Protein AF-A0A8T5APC7-F1 (afdb_monomer)

Sequence (91 aa):
MYDITDDNLRNRVAETLKDYGLSRIQYSAFIGDMPRHRLNSLTVDLKNLIGDRVENVQIYPLCDLCFKGRREVGKAKKYRLDEGKVKVAYI

Radius of gyration: 13.62 Å; Cα contacts (8 Å, |Δi|>4): 87; chains: 1; bounding box: 32×26×29 Å

Foldseek 3Di:
DWFDDDLQLQLVLVVLCVVLVWDDFDSRDTDDDDDPVSVVVNVVVNCVSCPPPPIDDDDDDDDPVRVVPDDDDDWTWDWDQDPSDTDTDTD

Secondary structure (DSSP, 8-state):
-EE---HHHHHHHHHHHHHTTPEEEETTEEE----HHHHHHHHHHHHHHHTTS--EE------HHHHHT----S--EEEEEETTEEEEEE-

Nearest PDB structures (foldseek):
  3exc-assembly1_X-2  TM=9.340E-01  e=4.998E-04  Saccharolobus solfataricus
  2i8e-assembly1_A  TM=8.941E-01  e=6.074E-04  Saccharolobus solfataricus P2
  5h1p-assembly1_A  TM=8.501E-01  e=4.148E-02  Xanthomonas albilineans GPE PC73
  4qr1-assembly1_A  TM=8.696E-01  e=3.110E-01  Streptococcus pyogenes serotype M1
  8ia4-assembly1_B  TM=7.214E-01  e=1.386E+00  Treponema denticola ATCC 35405

pLDDT: mean 91.14, std 10.37, range [57.56, 98.31]

Structure (mmCIF, N/CA/C/O backbone):
data_AF-A0A8T5APC7-F1
#
_entry.id   AF-A0A8T5APC7-F1
#
loop_
_atom_site.group_PDB
_atom_site.id
_atom_site.type_symbol
_atom_site.label_atom_id
_atom_site.label_alt_id
_atom_site.label_comp_id
_atom_site.label_asym_id
_atom_site.label_entity_id
_atom_site.label_seq_id
_atom_site.pdbx_PDB_ins_code
_atom_site.Cartn_x
_atom_site.Cartn_y
_atom_site.Cartn_z
_atom_site.occupancy
_atom_site.B_iso_or_equiv
_atom_site.auth_seq_id
_atom_site.auth_comp_id
_atom_site.auth_asym_id
_atom_site.auth_atom_id
_atom_site.pdbx_PDB_model_num
ATOM 1 N N . MET A 1 1 ? 3.470 1.820 -0.536 1.00 96.44 1 MET A N 1
ATOM 2 C CA . MET A 1 1 ? 3.689 2.073 0.906 1.00 96.44 1 MET A CA 1
ATOM 3 C C . MET A 1 1 ? 2.446 2.732 1.459 1.00 96.44 1 MET A C 1
ATOM 5 O O . MET A 1 1 ? 1.748 3.381 0.689 1.00 96.44 1 MET A O 1
ATOM 9 N N . TYR A 1 2 ? 2.152 2.562 2.740 1.00 97.25 2 TYR A N 1
ATOM 10 C CA . TYR A 1 2 ? 1.023 3.238 3.365 1.00 97.25 2 TYR A CA 1
ATOM 11 C C . TYR A 1 2 ? 1.351 3.699 4.783 1.00 97.25 2 TYR A C 1
ATOM 13 O O . TYR A 1 2 ? 2.249 3.161 5.425 1.00 97.25 2 TYR A O 1
ATOM 21 N N . ASP A 1 3 ? 0.603 4.681 5.252 1.00 97.62 3 ASP A N 1
ATOM 22 C CA . ASP A 1 3 ? 0.547 5.131 6.633 1.00 97.62 3 ASP A CA 1
ATOM 23 C C . ASP A 1 3 ? -0.933 5.142 7.017 1.00 97.62 3 ASP A C 1
ATOM 25 O O . ASP A 1 3 ? -1.711 5.917 6.456 1.00 97.62 3 ASP A O 1
ATOM 29 N N . ILE A 1 4 ? -1.324 4.149 7.823 1.00 96.94 4 ILE A N 1
ATOM 30 C CA . ILE A 1 4 ? -2.718 3.878 8.186 1.00 96.94 4 ILE A CA 1
ATOM 31 C C . ILE A 1 4 ? -2.796 3.620 9.683 1.00 96.94 4 ILE A C 1
ATOM 33 O O . ILE A 1 4 ? -2.239 2.624 10.172 1.00 96.94 4 ILE A O 1
ATOM 37 N N . THR A 1 5 ? -3.517 4.495 10.380 1.00 95.69 5 THR A N 1
ATOM 38 C CA . THR A 1 5 ? -3.624 4.448 11.842 1.00 95.69 5 THR A CA 1
ATOM 39 C C . THR A 1 5 ? -4.600 3.365 12.289 1.00 95.69 5 THR A C 1
ATOM 41 O O . THR A 1 5 ? -4.264 2.567 13.163 1.00 95.69 5 THR A O 1
ATOM 44 N N . ASP A 1 6 ? -5.779 3.290 11.663 1.00 94.88 6 ASP A N 1
ATOM 45 C CA . ASP A 1 6 ? -6.799 2.302 12.023 1.00 94.88 6 ASP A CA 1
ATOM 46 C C . ASP A 1 6 ? -6.381 0.872 11.643 1.00 94.88 6 ASP A C 1
ATOM 48 O O . ASP A 1 6 ? -6.133 0.545 10.478 1.00 94.88 6 ASP A O 1
ATOM 52 N N . ASP A 1 7 ? -6.332 -0.008 12.642 1.00 93.56 7 ASP A N 1
ATOM 53 C CA . ASP A 1 7 ? -5.896 -1.394 12.485 1.00 93.56 7 ASP A CA 1
ATOM 54 C C . ASP A 1 7 ? -6.795 -2.177 11.522 1.00 93.56 7 ASP A C 1
ATOM 56 O O . ASP A 1 7 ? -6.297 -2.930 10.680 1.00 93.56 7 ASP A O 1
ATOM 60 N N . ASN A 1 8 ? -8.112 -1.974 11.595 1.00 94.06 8 ASN A N 1
ATOM 61 C CA . ASN A 1 8 ? -9.068 -2.683 10.747 1.00 94.06 8 ASN A CA 1
ATOM 62 C C . ASN A 1 8 ? -8.898 -2.288 9.277 1.00 94.06 8 ASN A C 1
ATOM 64 O O . ASN A 1 8 ? -8.797 -3.157 8.407 1.00 94.06 8 ASN A O 1
ATOM 68 N N . LEU A 1 9 ? -8.809 -0.989 8.992 1.00 96.06 9 LEU A N 1
ATOM 69 C CA . LEU A 1 9 ? -8.542 -0.469 7.658 1.00 96.06 9 LEU A CA 1
ATOM 70 C C . LEU A 1 9 ? -7.189 -0.951 7.141 1.00 96.06 9 LEU A C 1
ATOM 72 O O . LEU A 1 9 ? -7.108 -1.434 6.011 1.00 96.06 9 LEU A O 1
ATOM 76 N N . ARG A 1 10 ? -6.140 -0.889 7.968 1.00 95.56 10 ARG A N 1
ATOM 77 C CA . ARG A 1 10 ? -4.798 -1.346 7.594 1.00 95.56 10 ARG A CA 1
ATOM 78 C C . ARG A 1 10 ? -4.792 -2.821 7.204 1.00 95.56 10 ARG A C 1
ATOM 80 O O . ARG A 1 10 ? -4.138 -3.188 6.229 1.00 95.56 10 ARG A O 1
ATOM 87 N N . ASN A 1 11 ? -5.526 -3.660 7.931 1.00 94.69 11 ASN A N 1
ATOM 88 C CA . ASN A 1 11 ? -5.669 -5.076 7.600 1.00 94.69 11 ASN A CA 1
ATOM 89 C C . ASN A 1 11 ? -6.428 -5.281 6.289 1.00 94.69 11 ASN A C 1
ATOM 91 O O . ASN A 1 11 ? -5.964 -6.034 5.439 1.00 94.69 11 ASN A O 1
ATOM 95 N N . ARG A 1 12 ? -7.541 -4.570 6.076 1.00 95.94 12 ARG A N 1
ATOM 96 C CA . ARG A 1 12 ? -8.297 -4.653 4.815 1.00 95.94 12 ARG A CA 1
ATOM 97 C C . ARG A 1 12 ? -7.462 -4.200 3.617 1.00 95.94 12 ARG A C 1
ATOM 99 O O . ARG A 1 12 ? -7.490 -4.854 2.578 1.00 95.94 12 ARG A O 1
ATOM 106 N N . VAL A 1 13 ? -6.683 -3.127 3.767 1.00 97.12 13 VAL A N 1
ATOM 107 C CA . VAL A 1 13 ? -5.734 -2.665 2.741 1.00 97.12 13 VAL A CA 1
ATOM 108 C C . VAL A 1 13 ? -4.675 -3.734 2.488 1.00 97.12 13 VAL A C 1
ATOM 110 O O . VAL A 1 13 ? -4.385 -4.045 1.338 1.00 97.12 13 VAL A O 1
ATOM 113 N N . ALA A 1 14 ? -4.116 -4.330 3.543 1.00 96.31 14 ALA A N 1
ATOM 114 C CA . ALA A 1 14 ? -3.110 -5.376 3.415 1.00 96.31 14 ALA A CA 1
ATOM 115 C C . ALA A 1 14 ? -3.639 -6.625 2.686 1.00 96.31 14 ALA A C 1
ATOM 117 O O . ALA A 1 14 ? -2.918 -7.150 1.840 1.00 96.31 14 ALA A O 1
ATOM 118 N N .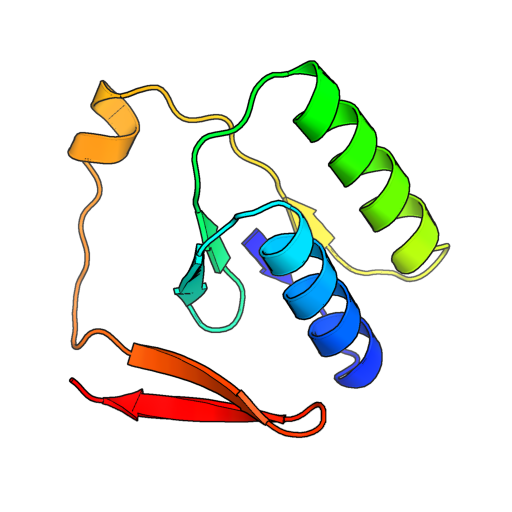 GLU A 1 15 ? -4.864 -7.076 2.973 1.00 95.81 15 GLU A N 1
ATOM 11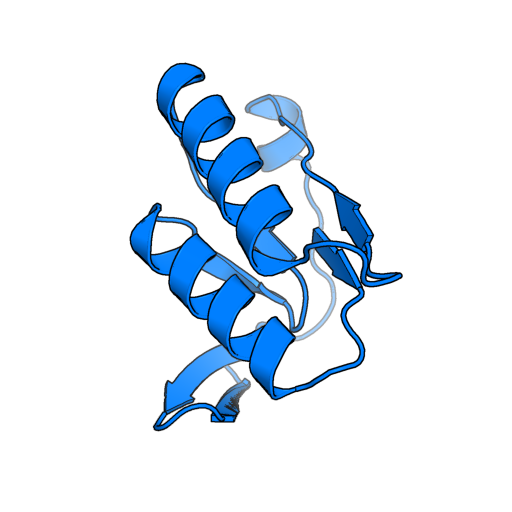9 C CA . GLU A 1 15 ? -5.495 -8.185 2.236 1.00 95.81 15 GLU A CA 1
ATOM 120 C C . GLU A 1 15 ? -5.771 -7.804 0.781 1.00 95.81 15 GLU A C 1
ATOM 122 O O . GLU A 1 15 ? -5.360 -8.523 -0.123 1.00 95.81 15 GLU A O 1
ATOM 127 N N . THR A 1 16 ? -6.316 -6.607 0.535 1.00 97.38 16 THR A N 1
ATOM 128 C CA . THR A 1 16 ? -6.550 -6.114 -0.834 1.00 97.38 16 THR A CA 1
ATOM 129 C C . THR A 1 16 ? -5.253 -6.132 -1.652 1.00 97.38 16 THR A C 1
ATOM 131 O O . THR A 1 16 ? -5.220 -6.628 -2.773 1.00 97.38 16 THR A O 1
ATOM 134 N N . LEU A 1 17 ? -4.135 -5.653 -1.094 1.00 97.44 17 LEU A N 1
ATOM 135 C CA . LEU A 1 17 ? -2.841 -5.666 -1.789 1.00 97.44 17 LEU A CA 1
ATOM 136 C C . LEU A 1 17 ? -2.366 -7.096 -2.115 1.00 97.44 17 LEU A C 1
ATOM 138 O O . LEU A 1 17 ? -1.778 -7.306 -3.179 1.00 97.44 17 LEU A O 1
ATOM 142 N N . LYS A 1 18 ? -2.642 -8.080 -1.247 1.00 95.31 18 LYS A N 1
ATOM 143 C CA . LYS A 1 18 ? -2.331 -9.496 -1.502 1.00 95.31 18 LYS A CA 1
ATOM 144 C C . LYS A 1 18 ? -3.216 -10.112 -2.577 1.00 95.31 18 LYS A C 1
ATOM 146 O O . LYS A 1 18 ? -2.685 -10.823 -3.424 1.00 95.31 18 LYS A O 1
ATOM 151 N N . ASP A 1 19 ? -4.513 -9.814 -2.585 1.00 96.31 19 ASP A N 1
ATOM 152 C CA . ASP A 1 19 ? -5.453 -10.283 -3.616 1.00 96.31 19 ASP A CA 1
ATOM 153 C C . ASP A 1 19 ? -5.049 -9.780 -5.009 1.00 96.31 19 ASP A C 1
ATOM 155 O O . ASP A 1 19 ? -5.213 -10.440 -6.039 1.00 96.31 19 ASP A O 1
ATOM 159 N N . TYR A 1 20 ? -4.419 -8.607 -5.043 1.00 97.19 20 TYR A N 1
ATOM 160 C CA . TYR A 1 20 ? -3.809 -8.059 -6.243 1.00 97.19 20 TYR A CA 1
ATOM 161 C C . TYR A 1 20 ? -2.479 -8.726 -6.645 1.00 97.19 20 TYR A C 1
ATOM 163 O O . TYR A 1 20 ? -1.994 -8.493 -7.754 1.00 97.19 20 TYR A O 1
ATOM 171 N N . GLY A 1 21 ? -1.930 -9.610 -5.813 1.00 95.56 21 GLY A N 1
ATOM 172 C CA . GLY A 1 21 ? -0.695 -10.359 -6.052 1.00 95.56 21 GLY A CA 1
ATOM 173 C C . GLY A 1 21 ? 0.565 -9.689 -5.503 1.00 95.56 21 GLY A C 1
ATOM 174 O O . GLY A 1 21 ? 1.672 -10.129 -5.811 1.00 95.56 21 GLY A O 1
ATOM 175 N N . LEU A 1 22 ? 0.436 -8.625 -4.702 1.00 96.50 22 LEU A N 1
ATOM 176 C CA . LEU A 1 22 ? 1.589 -7.954 -4.107 1.00 96.50 22 LEU A CA 1
ATOM 177 C C . LEU A 1 22 ? 2.068 -8.697 -2.855 1.00 96.50 22 LEU A C 1
ATOM 179 O O . LEU A 1 22 ? 1.292 -9.140 -2.009 1.00 96.50 22 LEU A O 1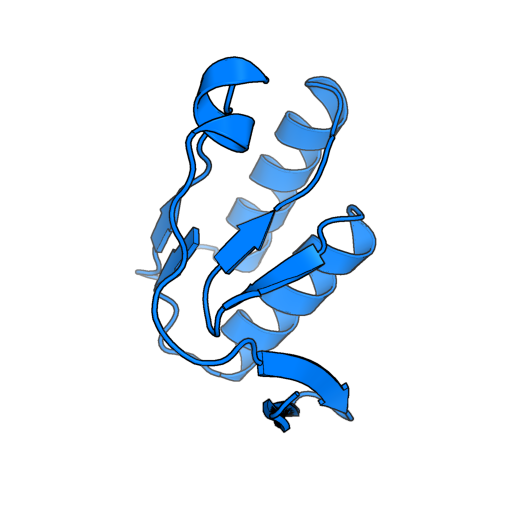
ATOM 183 N N . SER A 1 23 ? 3.384 -8.771 -2.696 1.00 94.00 23 SER A N 1
ATOM 184 C CA . SER A 1 23 ? 4.054 -9.369 -1.546 1.00 94.00 23 SER A CA 1
ATOM 185 C C . SER A 1 23 ? 4.380 -8.319 -0.490 1.00 94.00 23 SER A C 1
ATOM 187 O O . SER A 1 23 ? 4.928 -7.256 -0.788 1.00 94.00 23 SER A O 1
ATOM 189 N N . ARG A 1 24 ? 4.075 -8.622 0.774 1.00 94.31 24 ARG A N 1
ATOM 190 C CA . ARG A 1 24 ? 4.368 -7.735 1.905 1.00 94.31 24 ARG A CA 1
ATOM 191 C C . ARG A 1 24 ? 5.847 -7.811 2.280 1.00 94.31 24 ARG A C 1
ATOM 193 O O . ARG A 1 24 ? 6.326 -8.883 2.638 1.00 94.31 24 ARG A O 1
ATOM 200 N N . ILE A 1 25 ? 6.540 -6.674 2.246 1.00 93.06 25 ILE A N 1
ATOM 201 C CA . ILE A 1 25 ? 7.985 -6.580 2.532 1.00 93.06 25 ILE A CA 1
ATOM 202 C C . ILE A 1 25 ? 8.297 -5.867 3.848 1.00 93.06 25 ILE A C 1
ATOM 204 O O . ILE A 1 25 ? 9.340 -6.103 4.447 1.00 93.06 25 ILE A O 1
ATOM 208 N N . GLN A 1 26 ? 7.395 -5.010 4.326 1.00 93.75 26 GLN A N 1
ATOM 209 C CA . GLN A 1 26 ? 7.506 -4.346 5.625 1.00 93.75 26 GLN A CA 1
ATOM 210 C C . GLN A 1 26 ? 6.131 -4.261 6.287 1.00 93.75 26 GLN A C 1
ATOM 212 O O . GLN A 1 26 ? 5.115 -4.648 5.707 1.00 93.75 26 GLN A O 1
ATO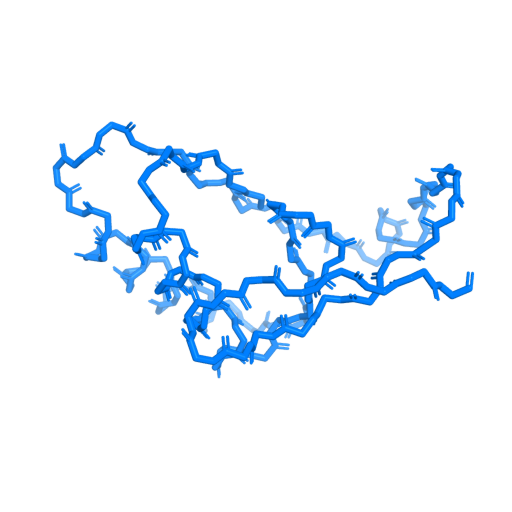M 217 N N . TYR A 1 27 ? 6.076 -3.713 7.505 1.00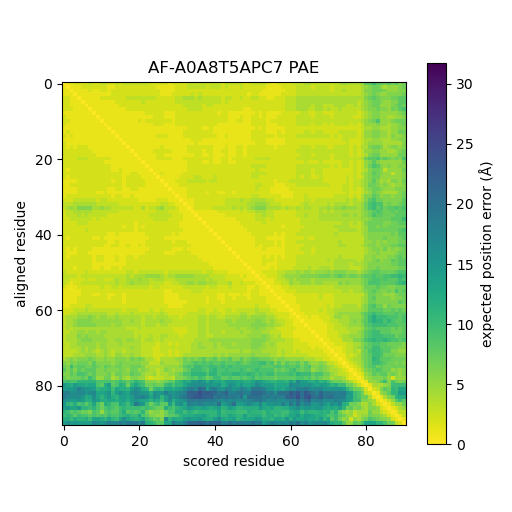 92.38 27 TYR A N 1
ATOM 218 C CA . TYR A 1 27 ? 4.813 -3.544 8.222 1.00 92.38 27 TYR A CA 1
ATOM 219 C C . TYR A 1 27 ? 3.792 -2.716 7.430 1.00 92.38 27 TYR A C 1
ATOM 221 O O . TYR A 1 27 ? 2.602 -3.026 7.461 1.00 92.38 27 TYR A O 1
ATOM 229 N N . SER A 1 28 ? 4.274 -1.733 6.666 1.00 95.19 28 SER A N 1
ATOM 230 C CA . SER A 1 28 ? 3.431 -0.854 5.857 1.00 95.19 28 SER A CA 1
ATOM 231 C C . SER A 1 28 ? 3.889 -0.706 4.402 1.00 95.19 28 SER A C 1
ATOM 233 O O . SER A 1 28 ? 3.689 0.327 3.760 1.00 95.19 28 SER A O 1
ATOM 235 N N . ALA A 1 29 ? 4.531 -1.742 3.852 1.00 96.12 29 ALA A N 1
ATOM 236 C CA . ALA A 1 29 ? 5.002 -1.727 2.470 1.00 96.12 29 ALA A CA 1
ATOM 237 C C . ALA A 1 29 ? 4.821 -3.076 1.768 1.00 96.12 29 ALA A C 1
ATOM 239 O O . ALA A 1 29 ? 5.019 -4.144 2.352 1.00 96.12 29 ALA A O 1
ATOM 240 N N . PHE A 1 30 ? 4.472 -2.983 0.487 1.00 96.88 30 PHE A N 1
ATOM 241 C CA . PHE A 1 30 ? 4.214 -4.088 -0.428 1.00 96.88 30 PHE A CA 1
ATOM 242 C C . PHE A 1 30 ? 4.944 -3.843 -1.746 1.00 96.88 30 PHE A C 1
ATOM 244 O O . PHE A 1 30 ? 5.179 -2.688 -2.112 1.00 96.88 30 PHE A O 1
ATOM 251 N N . ILE A 1 31 ? 5.271 -4.924 -2.447 1.00 95.56 31 ILE A N 1
ATOM 252 C CA . ILE A 1 31 ? 5.918 -4.898 -3.757 1.00 95.56 31 ILE A CA 1
ATOM 253 C C . ILE A 1 31 ? 5.405 -6.031 -4.639 1.00 95.56 31 ILE A C 1
ATOM 255 O O . ILE A 1 31 ? 5.023 -7.084 -4.135 1.00 95.56 31 ILE A O 1
ATOM 259 N N . GLY A 1 32 ? 5.417 -5.837 -5.949 1.00 94.94 32 GLY A N 1
ATOM 260 C CA . GLY A 1 32 ? 5.062 -6.876 -6.904 1.00 94.94 32 GLY A CA 1
ATOM 261 C C . GLY A 1 32 ? 4.906 -6.316 -8.306 1.00 94.94 32 GLY A C 1
ATOM 262 O O . GLY A 1 32 ? 4.790 -5.102 -8.491 1.00 94.94 32 GLY A O 1
ATOM 263 N N . ASP A 1 33 ? 4.902 -7.223 -9.272 1.00 94.25 33 ASP A N 1
ATOM 264 C CA . ASP A 1 33 ? 4.763 -6.897 -10.683 1.00 94.25 33 ASP A CA 1
ATOM 265 C C . ASP A 1 33 ? 3.291 -6.863 -11.076 1.00 94.25 33 ASP A C 1
ATOM 267 O O . ASP A 1 33 ? 2.502 -7.740 -10.715 1.00 94.25 33 ASP A O 1
ATOM 271 N N . MET A 1 34 ? 2.901 -5.830 -11.819 1.00 94.38 34 MET A N 1
ATOM 272 C CA . MET A 1 34 ? 1.509 -5.643 -12.202 1.00 94.38 34 MET A CA 1
ATOM 273 C C . MET A 1 34 ? 1.371 -4.820 -13.486 1.00 94.38 34 MET A C 1
ATOM 275 O O . MET A 1 34 ? 2.031 -3.790 -13.629 1.00 94.38 34 MET A O 1
ATOM 279 N N . PRO A 1 35 ? 0.468 -5.204 -14.408 1.00 95.25 35 PRO A N 1
ATOM 280 C CA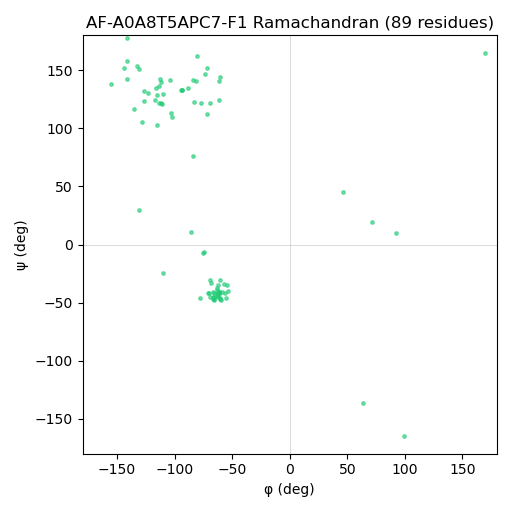 . PRO A 1 35 ? 0.167 -4.385 -15.573 1.00 95.25 35 PRO A CA 1
ATOM 281 C C . PRO A 1 35 ? -0.636 -3.131 -15.194 1.00 95.25 35 PRO A C 1
ATOM 283 O O . PRO A 1 35 ? -1.443 -3.130 -14.261 1.00 95.25 35 PRO A O 1
ATOM 286 N N . ARG A 1 36 ? -0.486 -2.064 -15.989 1.00 94.19 36 ARG A N 1
ATOM 287 C CA . ARG A 1 36 ? -1.081 -0.739 -15.719 1.00 94.19 36 ARG A CA 1
ATOM 288 C C . ARG A 1 36 ? -2.599 -0.755 -15.496 1.00 94.19 36 ARG A C 1
ATOM 290 O O . ARG A 1 36 ? -3.096 0.013 -14.682 1.00 94.19 36 ARG A O 1
ATOM 297 N N . HIS A 1 37 ? -3.340 -1.619 -16.189 1.00 96.50 37 HIS A N 1
ATOM 298 C CA . HIS A 1 37 ? -4.794 -1.700 -16.015 1.00 96.50 37 HIS A CA 1
ATOM 299 C C . HIS A 1 37 ? -5.179 -2.198 -14.613 1.00 96.50 37 HIS A C 1
ATOM 301 O O . HIS A 1 37 ? -6.052 -1.606 -13.987 1.00 96.50 37 HIS A O 1
ATOM 307 N N . ARG A 1 38 ? -4.481 -3.212 -14.077 1.00 97.38 38 ARG A N 1
ATOM 308 C CA . ARG A 1 38 ? -4.714 -3.684 -12.704 1.00 97.38 38 ARG A CA 1
ATOM 309 C C . ARG A 1 38 ? -4.281 -2.648 -11.672 1.00 97.38 38 ARG A C 1
ATOM 311 O O . ARG A 1 38 ? -4.944 -2.524 -10.652 1.00 97.38 38 ARG A O 1
ATOM 318 N N . LEU A 1 39 ? -3.235 -1.865 -11.955 1.00 96.56 39 LEU A N 1
ATOM 319 C CA . LEU A 1 39 ? -2.831 -0.754 -11.087 1.00 96.56 39 LEU A CA 1
ATOM 320 C C . LEU A 1 39 ? -3.942 0.302 -10.961 1.00 96.56 39 LEU A C 1
ATOM 322 O O . LEU A 1 39 ? -4.199 0.804 -9.865 1.00 96.56 39 LEU A O 1
ATOM 326 N N . ASN A 1 40 ? -4.622 0.618 -12.067 1.00 97.38 40 ASN A N 1
ATOM 327 C CA . ASN A 1 40 ? -5.760 1.536 -12.049 1.00 97.38 40 ASN A CA 1
ATOM 328 C C . ASN A 1 40 ? -6.918 0.975 -11.208 1.00 97.38 40 ASN A C 1
ATOM 330 O O . ASN A 1 40 ? -7.457 1.707 -10.382 1.00 97.38 40 ASN A O 1
ATOM 334 N N . SER A 1 41 ? -7.253 -0.313 -11.363 1.00 98.19 41 SER A N 1
ATOM 335 C CA . SER A 1 41 ? -8.267 -0.984 -10.533 1.00 98.19 41 SER A CA 1
ATOM 336 C C . SER A 1 41 ? -7.896 -0.956 -9.048 1.00 98.19 41 SER A C 1
ATOM 338 O O . SER A 1 41 ? -8.690 -0.489 -8.237 1.00 98.19 41 SER A O 1
ATOM 340 N N . LEU A 1 42 ? -6.653 -1.314 -8.702 1.00 98.12 42 LEU A N 1
ATOM 341 C CA . LEU A 1 42 ? -6.151 -1.252 -7.326 1.00 98.12 42 LEU A CA 1
ATOM 342 C C . LEU A 1 42 ? -6.283 0.158 -6.741 1.00 98.12 42 LEU A C 1
ATOM 344 O O . LEU A 1 42 ? -6.674 0.327 -5.591 1.00 98.12 42 LEU A O 1
ATOM 348 N N . THR A 1 43 ? -5.969 1.185 -7.530 1.00 97.81 43 THR A N 1
ATOM 349 C CA . THR A 1 43 ? -6.069 2.581 -7.085 1.00 97.81 43 THR A CA 1
ATOM 350 C C . THR A 1 43 ? -7.514 2.968 -6.763 1.00 97.81 43 THR A C 1
ATOM 352 O O . THR A 1 43 ? -7.747 3.685 -5.792 1.00 97.81 43 THR A O 1
ATOM 355 N N . VAL A 1 44 ? -8.484 2.506 -7.557 1.00 98.31 44 VAL A N 1
ATOM 356 C CA . VAL A 1 44 ? -9.915 2.734 -7.299 1.00 98.31 44 VAL A CA 1
ATOM 357 C C . VAL A 1 44 ? -10.359 2.001 -6.034 1.00 98.31 44 VAL A C 1
ATOM 359 O O . VAL A 1 44 ? -10.968 2.620 -5.164 1.00 98.31 44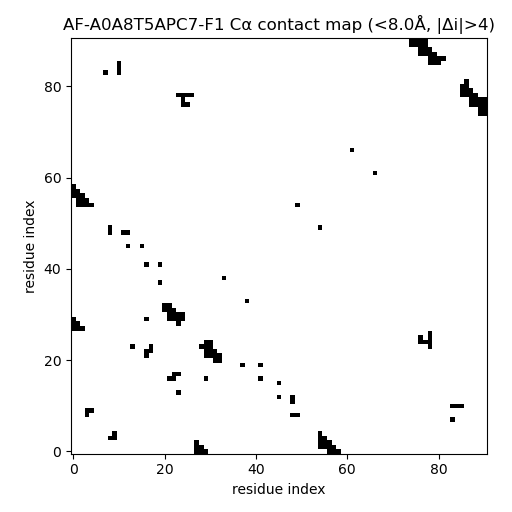 VAL A O 1
ATOM 362 N N . ASP A 1 45 ? -9.993 0.730 -5.885 1.00 98.31 45 ASP A N 1
ATOM 363 C CA . ASP A 1 45 ? -10.367 -0.071 -4.716 1.00 98.31 45 ASP A CA 1
ATOM 364 C C . ASP A 1 45 ? -9.798 0.514 -3.420 1.00 98.31 45 ASP A C 1
ATOM 366 O O . ASP A 1 45 ? -10.515 0.638 -2.429 1.00 98.31 45 ASP A O 1
ATOM 370 N N . LEU A 1 46 ? -8.535 0.953 -3.434 1.00 98.06 46 LEU A N 1
ATOM 371 C CA . LEU A 1 46 ? -7.908 1.609 -2.285 1.00 98.06 46 LEU A CA 1
ATOM 372 C C . LEU A 1 46 ? -8.604 2.926 -1.928 1.00 98.06 46 LEU A C 1
ATOM 374 O O . LEU A 1 46 ? -8.848 3.175 -0.750 1.00 98.06 46 LEU A O 1
ATOM 378 N N . LYS A 1 47 ? -8.967 3.749 -2.922 1.00 97.75 47 LYS A N 1
ATOM 379 C CA . LYS A 1 47 ? -9.732 4.985 -2.689 1.00 97.75 47 LYS A CA 1
ATOM 380 C C . LYS A 1 47 ? -11.085 4.695 -2.047 1.00 97.75 47 LYS A C 1
ATOM 382 O O . LYS A 1 47 ? -11.427 5.327 -1.054 1.00 97.75 47 LYS A O 1
ATOM 387 N N . ASN A 1 48 ? -11.815 3.711 -2.568 1.00 98.06 48 ASN A N 1
ATOM 388 C CA . ASN A 1 48 ? -13.109 3.303 -2.020 1.00 98.06 48 ASN A CA 1
ATOM 389 C C . ASN A 1 48 ? -12.979 2.754 -0.594 1.00 98.06 48 ASN A C 1
ATOM 391 O O . ASN A 1 48 ? -13.838 2.994 0.252 1.00 98.06 48 ASN A O 1
ATOM 395 N N . LEU A 1 49 ? -11.900 2.020 -0.317 1.00 97.38 49 LEU A N 1
ATOM 396 C CA . LEU A 1 49 ? -11.654 1.425 0.990 1.00 97.38 49 LEU A CA 1
ATOM 397 C C . LEU A 1 49 ? -11.309 2.480 2.052 1.00 97.38 49 LEU A C 1
ATOM 399 O O . LEU A 1 49 ? -11.802 2.403 3.181 1.00 97.38 49 LEU A O 1
ATOM 403 N N . ILE A 1 50 ? -10.481 3.462 1.684 1.00 97.38 50 ILE A N 1
ATOM 404 C CA . ILE A 1 50 ? -10.092 4.581 2.550 1.00 97.38 50 ILE A CA 1
ATOM 405 C C . ILE A 1 50 ? -11.289 5.513 2.777 1.00 97.38 50 ILE A C 1
ATOM 407 O O . ILE A 1 50 ? -11.578 5.850 3.929 1.00 97.38 50 ILE A O 1
ATOM 411 N N . GLY A 1 51 ? -12.027 5.852 1.716 1.00 97.00 51 GLY A N 1
ATOM 412 C CA . GLY A 1 51 ? -13.125 6.817 1.754 1.00 97.00 51 GLY A CA 1
ATOM 413 C C . GLY A 1 51 ? -12.621 8.217 2.109 1.00 97.00 51 GLY A C 1
ATOM 414 O O . GLY A 1 51 ? -11.567 8.634 1.639 1.00 97.00 51 GLY A O 1
ATOM 415 N N . ASP A 1 52 ? -13.342 8.910 2.991 1.00 96.06 52 ASP A N 1
ATOM 416 C CA . ASP A 1 52 ? -13.015 10.279 3.427 1.00 96.06 52 ASP A CA 1
ATOM 417 C C . ASP A 1 52 ? -12.017 10.335 4.601 1.00 96.06 52 ASP A C 1
ATOM 419 O O . ASP A 1 52 ? -11.826 11.377 5.230 1.00 96.06 52 ASP A O 1
ATOM 423 N N . ARG A 1 53 ? -11.397 9.201 4.952 1.00 96.56 53 ARG A N 1
ATOM 424 C CA . ARG A 1 53 ? -10.439 9.131 6.062 1.00 96.56 53 ARG A CA 1
ATOM 425 C C . ARG A 1 53 ? -9.113 9.788 5.688 1.00 96.56 53 ARG A C 1
ATOM 427 O O . ARG A 1 53 ? -8.648 9.690 4.554 1.00 96.56 53 ARG A O 1
ATOM 434 N N . VAL A 1 54 ? -8.464 10.387 6.682 1.00 96.19 54 VAL A N 1
ATOM 435 C CA . VAL A 1 54 ? -7.138 11.000 6.540 1.00 96.19 54 VAL A CA 1
ATOM 436 C C . VAL A 1 54 ? -6.065 9.923 6.696 1.00 96.19 54 VAL A C 1
ATOM 438 O O . VAL A 1 54 ? -5.448 9.794 7.745 1.00 96.19 54 VAL A O 1
ATOM 441 N N . GLU A 1 55 ? -5.881 9.121 5.652 1.00 97.19 55 GLU A N 1
ATOM 442 C CA . GLU A 1 55 ? -4.894 8.038 5.601 1.00 97.19 55 GLU A CA 1
ATOM 443 C C . GLU A 1 55 ? -4.097 8.136 4.298 1.00 97.19 55 GLU A C 1
ATOM 445 O O . GLU A 1 55 ? -4.596 8.626 3.281 1.00 97.19 55 GLU A O 1
ATOM 450 N N . ASN A 1 56 ? -2.846 7.678 4.301 1.00 97.12 56 ASN A N 1
ATOM 451 C CA . ASN A 1 56 ? -1.934 7.913 3.186 1.00 97.12 56 ASN A CA 1
ATOM 452 C C . ASN A 1 56 ? -1.516 6.596 2.529 1.00 97.12 56 ASN A C 1
ATOM 454 O O . ASN A 1 56 ? -0.952 5.713 3.172 1.00 97.12 56 ASN A O 1
ATOM 458 N N . VAL A 1 57 ? -1.738 6.473 1.221 1.00 97.81 57 VAL A N 1
ATOM 459 C CA . VAL A 1 57 ? -1.205 5.370 0.416 1.00 97.81 57 VAL A CA 1
ATOM 460 C C . VAL A 1 57 ? -0.450 5.939 -0.772 1.00 97.81 57 VAL A C 1
ATOM 462 O O . VAL A 1 57 ? -1.000 6.669 -1.591 1.00 97.81 57 VAL A O 1
ATOM 465 N N . GLN A 1 58 ? 0.818 5.557 -0.889 1.00 97.56 58 GLN A N 1
ATOM 466 C CA . GLN A 1 58 ? 1.704 5.983 -1.964 1.00 97.56 58 GLN A CA 1
ATOM 467 C C . GLN A 1 58 ? 2.113 4.786 -2.815 1.00 97.56 58 GLN A C 1
ATOM 469 O O . GLN A 1 58 ? 2.594 3.763 -2.309 1.00 97.56 58 GLN A O 1
ATOM 474 N N . ILE A 1 59 ? 1.940 4.929 -4.124 1.00 97.00 59 ILE A N 1
ATOM 475 C CA . ILE A 1 59 ? 2.264 3.912 -5.118 1.00 97.00 59 ILE A CA 1
ATOM 476 C C . ILE A 1 59 ? 3.409 4.453 -5.966 1.00 97.00 59 ILE A C 1
ATOM 478 O O . ILE A 1 59 ? 3.279 5.499 -6.595 1.00 97.00 59 ILE A O 1
ATOM 482 N N . TYR A 1 60 ? 4.517 3.719 -5.986 1.00 95.44 60 TYR A N 1
ATOM 483 C CA . TYR A 1 60 ? 5.711 4.072 -6.743 1.00 95.44 60 TYR A CA 1
ATOM 484 C C . TYR A 1 60 ? 5.939 3.015 -7.820 1.00 95.44 60 TYR A C 1
ATOM 486 O O . TYR A 1 60 ? 6.402 1.920 -7.496 1.00 95.44 60 TYR A O 1
ATOM 494 N N . PRO A 1 61 ? 5.609 3.297 -9.090 1.00 94.00 61 PRO A N 1
ATOM 495 C CA . PRO A 1 61 ? 6.066 2.472 -10.196 1.00 94.00 61 PRO A CA 1
ATOM 496 C C . PRO A 1 61 ? 7.596 2.511 -10.243 1.00 94.00 61 PRO A C 1
ATOM 498 O O . PRO A 1 61 ? 8.192 3.586 -10.294 1.00 94.00 61 PRO A O 1
ATOM 501 N N . LEU A 1 62 ? 8.234 1.344 -10.204 1.00 93.44 62 LEU A N 1
ATOM 502 C CA . LEU A 1 62 ? 9.687 1.214 -10.268 1.00 93.44 62 LEU A CA 1
ATOM 503 C C . LEU A 1 62 ? 10.068 0.550 -11.589 1.00 93.44 62 LEU A C 1
ATOM 505 O O . LEU A 1 62 ? 9.403 -0.387 -12.020 1.00 93.44 62 LEU A O 1
ATOM 509 N N . CYS A 1 63 ? 11.147 1.013 -12.220 1.00 92.44 63 CYS A N 1
ATOM 510 C CA . CYS A 1 63 ? 11.779 0.248 -13.290 1.00 92.44 63 CYS A CA 1
ATOM 511 C C . CYS A 1 63 ? 12.677 -0.851 -12.701 1.00 92.44 63 CYS A C 1
ATOM 513 O O . CYS A 1 63 ? 13.107 -0.770 -11.544 1.00 92.44 63 CYS A O 1
ATOM 515 N N . ASP A 1 64 ? 13.027 -1.838 -13.523 1.00 91.12 64 ASP A N 1
ATOM 516 C CA . ASP A 1 64 ? 13.870 -2.970 -13.125 1.00 91.12 64 ASP A CA 1
ATOM 517 C C . ASP A 1 64 ? 15.195 -2.541 -12.494 1.00 91.12 64 ASP A C 1
ATOM 519 O O . ASP A 1 64 ? 15.648 -3.142 -11.518 1.00 91.12 64 ASP A O 1
ATOM 523 N N . LEU A 1 65 ? 15.824 -1.493 -13.036 1.00 95.19 65 LEU A N 1
ATOM 524 C CA . LEU A 1 65 ? 17.096 -0.989 -12.529 1.00 95.19 65 LEU A CA 1
ATOM 525 C C . LEU A 1 65 ? 16.941 -0.418 -11.112 1.00 95.19 65 LEU A C 1
ATOM 527 O O . LEU A 1 65 ? 17.711 -0.778 -10.222 1.00 95.19 65 LEU A O 1
ATOM 531 N N . CYS A 1 66 ? 15.919 0.411 -10.882 1.00 93.38 66 CYS A N 1
ATOM 532 C CA . CYS A 1 66 ? 15.615 0.961 -9.559 1.00 93.38 66 CYS A CA 1
ATOM 533 C C . CYS A 1 66 ? 15.290 -0.150 -8.555 1.00 93.38 66 CYS A C 1
ATOM 535 O O . CYS A 1 66 ? 15.773 -0.127 -7.424 1.00 93.38 66 CYS A O 1
ATOM 537 N N . PHE A 1 67 ? 14.514 -1.154 -8.973 1.00 91.44 67 PHE A N 1
ATOM 538 C CA . PHE A 1 67 ? 14.155 -2.273 -8.107 1.00 91.44 67 PHE A CA 1
ATOM 539 C C . PHE A 1 67 ? 15.361 -3.144 -7.730 1.00 91.44 67 PHE A C 1
ATOM 541 O O . PHE A 1 67 ? 15.484 -3.550 -6.570 1.00 91.44 67 PHE A O 1
ATOM 548 N N . LYS A 1 68 ? 16.270 -3.411 -8.678 1.00 91.88 68 LYS A N 1
ATOM 549 C CA . LYS A 1 68 ? 17.524 -4.149 -8.437 1.00 91.88 68 LYS A CA 1
ATOM 550 C C . LYS A 1 68 ? 18.514 -3.357 -7.581 1.00 91.88 68 LYS A C 1
ATOM 552 O O . LYS A 1 68 ? 19.267 -3.955 -6.821 1.00 91.88 68 LYS A O 1
ATOM 557 N N . GLY A 1 69 ? 18.495 -2.029 -7.678 1.00 94.56 69 GLY A N 1
ATOM 558 C CA . GLY A 1 69 ? 19.348 -1.137 -6.892 1.00 94.56 69 GLY A CA 1
ATOM 559 C C . GLY A 1 69 ? 18.941 -0.980 -5.423 1.00 94.56 69 GLY A C 1
ATOM 560 O O . GLY A 1 69 ? 19.675 -0.344 -4.663 1.00 94.56 69 GLY A O 1
ATOM 561 N N . ARG A 1 70 ? 17.795 -1.536 -5.001 1.00 92.25 70 ARG A N 1
ATOM 562 C CA . ARG A 1 70 ? 17.309 -1.405 -3.621 1.00 92.25 70 ARG A CA 1
ATOM 563 C C . ARG A 1 70 ? 18.304 -1.992 -2.616 1.00 92.25 70 ARG A C 1
ATOM 565 O O . ARG A 1 70 ? 18.928 -3.024 -2.859 1.00 92.25 70 ARG A O 1
ATOM 572 N N . ARG A 1 71 ? 18.412 -1.354 -1.453 1.00 93.56 71 ARG A N 1
ATOM 573 C CA . ARG A 1 71 ? 19.228 -1.823 -0.328 1.00 93.56 71 ARG A CA 1
ATOM 574 C C . ARG A 1 71 ? 18.321 -2.143 0.851 1.00 93.56 71 ARG A C 1
ATOM 576 O O . ARG A 1 71 ? 17.436 -1.358 1.174 1.00 93.56 71 ARG A O 1
ATOM 583 N N . GLU A 1 72 ? 18.556 -3.286 1.478 1.00 92.38 72 GLU A N 1
ATOM 584 C CA . GLU A 1 72 ? 17.890 -3.701 2.711 1.00 92.38 72 GLU A CA 1
ATOM 585 C C . GLU A 1 72 ? 18.929 -3.754 3.831 1.00 92.38 72 GLU A C 1
ATOM 587 O O . GLU A 1 72 ? 20.048 -4.223 3.626 1.00 92.38 72 GLU A O 1
ATOM 592 N N . VAL A 1 73 ? 18.565 -3.242 5.004 1.00 94.06 73 VAL A N 1
ATOM 593 C CA . VAL A 1 73 ? 19.414 -3.235 6.197 1.00 94.06 73 VAL A CA 1
ATOM 594 C C . VAL A 1 73 ? 18.626 -3.857 7.345 1.00 94.06 73 VAL A C 1
ATOM 596 O O . VAL A 1 73 ? 17.479 -3.483 7.587 1.00 94.06 73 VAL A O 1
ATOM 599 N N . GLY A 1 74 ? 19.252 -4.787 8.068 1.00 90.81 74 GLY A N 1
ATOM 600 C CA . GLY A 1 74 ? 18.630 -5.529 9.164 1.00 90.81 74 GLY A CA 1
ATOM 601 C C . GLY A 1 74 ? 18.149 -6.921 8.752 1.00 90.81 74 GLY A C 1
ATOM 602 O O . GLY A 1 74 ? 18.564 -7.461 7.730 1.00 90.81 74 GLY A O 1
ATOM 603 N N . LYS A 1 75 ? 17.308 -7.531 9.596 1.00 88.06 75 LYS A N 1
ATOM 604 C CA . LYS A 1 75 ? 16.756 -8.871 9.359 1.00 88.06 75 LYS A CA 1
ATOM 605 C C . LYS A 1 75 ? 15.401 -8.787 8.670 1.00 88.06 75 LYS A C 1
ATOM 607 O O . LYS A 1 75 ? 14.511 -8.073 9.143 1.00 88.06 75 LYS A O 1
ATOM 612 N N . ALA A 1 76 ? 15.232 -9.593 7.628 1.00 83.00 76 ALA A N 1
ATOM 613 C CA . ALA A 1 76 ? 13.958 -9.756 6.952 1.00 83.00 76 ALA A CA 1
ATOM 614 C C . ALA A 1 76 ? 12.889 -10.312 7.909 1.00 83.00 76 ALA A C 1
ATOM 616 O O . ALA A 1 76 ? 13.141 -11.189 8.743 1.00 83.00 76 ALA A O 1
ATOM 617 N N . LYS A 1 77 ? 11.668 -9.794 7.768 1.00 86.50 77 LYS A N 1
ATOM 618 C CA . LYS A 1 77 ? 10.491 -10.202 8.540 1.00 86.50 77 LYS A CA 1
ATOM 619 C C . LYS A 1 77 ? 9.520 -10.945 7.630 1.00 86.50 77 LYS A C 1
ATOM 621 O O . LYS A 1 77 ? 9.138 -10.436 6.580 1.00 86.50 77 LYS A O 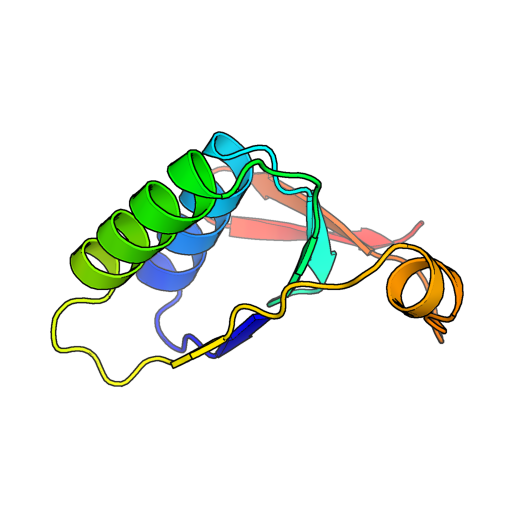1
ATOM 626 N N . LYS A 1 78 ? 9.065 -12.124 8.052 1.00 82.44 78 LYS A N 1
ATOM 627 C CA . LYS A 1 78 ? 7.900 -12.783 7.455 1.00 82.44 78 LYS A CA 1
ATOM 628 C C . LYS A 1 78 ? 6.636 -12.222 8.081 1.00 82.44 78 LYS A C 1
ATOM 630 O O . LYS A 1 78 ? 6.448 -12.303 9.293 1.00 82.44 78 LYS A O 1
ATOM 635 N N . TYR A 1 79 ? 5.764 -11.696 7.231 1.00 81.88 79 TYR A N 1
ATOM 636 C CA . TYR A 1 79 ? 4.460 -11.190 7.626 1.00 81.88 79 TYR A CA 1
ATOM 637 C C . TYR A 1 79 ? 3.380 -12.201 7.244 1.00 81.88 79 TYR A C 1
ATOM 639 O O . TYR A 1 79 ? 3.124 -12.422 6.061 1.00 81.88 79 TYR A O 1
ATOM 647 N N . ARG A 1 80 ? 2.738 -12.806 8.244 1.00 74.69 80 ARG A N 1
ATOM 648 C CA . ARG A 1 80 ? 1.520 -13.610 8.065 1.00 74.69 80 ARG A CA 1
ATOM 649 C C . ARG A 1 80 ? 0.321 -12.798 8.545 1.00 74.69 80 ARG A C 1
ATOM 651 O O . ARG A 1 80 ? 0.446 -12.051 9.513 1.00 74.69 80 ARG A O 1
ATOM 658 N N . LEU A 1 81 ? -0.801 -12.904 7.841 1.00 62.53 81 LEU A N 1
ATOM 659 C CA . LEU A 1 81 ? -2.076 -12.363 8.313 1.00 62.53 81 LEU A CA 1
ATOM 660 C C . LEU A 1 81 ? -2.867 -13.567 8.829 1.00 62.53 81 LEU A C 1
ATOM 662 O O . LEU A 1 81 ? -3.227 -14.422 8.029 1.00 62.53 81 LEU A O 1
ATOM 666 N N . ASP A 1 82 ? -3.050 -13.654 10.146 1.00 61.59 82 ASP A N 1
ATOM 667 C CA . ASP A 1 82 ? -3.931 -14.638 10.785 1.00 61.59 82 ASP A CA 1
ATOM 668 C C . ASP A 1 82 ? -5.104 -13.850 11.382 1.00 61.59 82 ASP A C 1
ATOM 670 O O . ASP A 1 82 ? -4.862 -12.956 12.192 1.00 61.59 82 ASP A O 1
ATOM 674 N N . GLU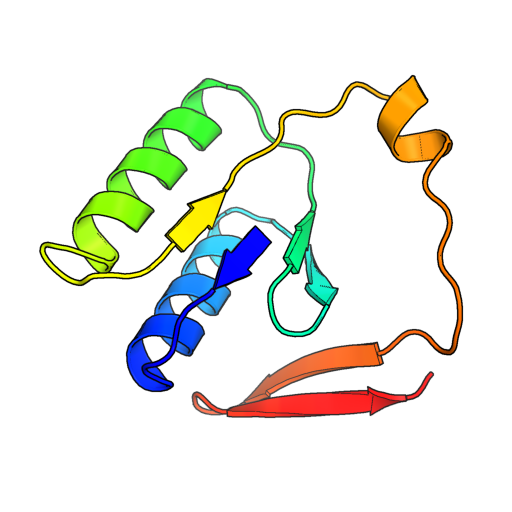 A 1 83 ? -6.346 -14.146 10.984 1.00 57.56 83 GLU A N 1
ATOM 675 C CA . GLU A 1 83 ? -7.578 -13.585 11.586 1.00 57.56 83 GLU A CA 1
ATOM 676 C C . GLU A 1 83 ? -7.548 -12.054 11.808 1.00 57.56 83 GLU A C 1
ATOM 678 O O . GLU A 1 83 ? -7.890 -11.548 12.876 1.00 57.56 83 GLU A O 1
ATOM 683 N N . GLY A 1 84 ? -7.080 -11.284 10.818 1.00 58.53 84 GLY A N 1
ATOM 684 C CA . GLY A 1 84 ? -7.001 -9.823 10.940 1.00 58.53 84 GLY A CA 1
ATOM 685 C C . GLY A 1 84 ? -5.913 -9.325 11.903 1.00 58.53 84 GLY A C 1
ATOM 686 O O . GLY A 1 84 ? -5.958 -8.185 12.354 1.00 58.53 84 GLY A O 1
ATOM 687 N N . LYS A 1 85 ? -4.908 -10.140 12.234 1.00 59.78 85 LYS A N 1
ATOM 688 C CA . LYS A 1 85 ? -3.708 -9.699 12.953 1.00 59.78 85 LYS A CA 1
ATOM 689 C C . LYS A 1 85 ? -2.454 -10.021 12.154 1.00 59.78 85 LYS A C 1
ATOM 691 O O . LYS A 1 85 ? -2.222 -11.147 11.716 1.00 59.78 85 LYS A O 1
ATOM 696 N N . VAL A 1 86 ? -1.600 -9.011 12.002 1.00 67.25 86 VAL A N 1
ATOM 697 C CA . VAL A 1 86 ? -0.261 -9.181 11.434 1.00 67.25 86 VAL A CA 1
ATOM 698 C C . VAL A 1 86 ? 0.609 -9.914 12.455 1.00 67.25 86 VAL A C 1
ATOM 700 O O . VAL A 1 86 ? 0.975 -9.341 13.479 1.00 67.25 86 VAL A O 1
ATOM 703 N N . LYS A 1 87 ? 1.008 -11.153 12.156 1.00 73.50 87 LYS A N 1
ATOM 704 C CA . LYS A 1 87 ? 2.074 -11.850 12.884 1.00 73.50 87 LYS A CA 1
ATOM 705 C C . LYS A 1 87 ? 3.402 -11.664 12.166 1.00 73.50 87 LYS A C 1
ATOM 707 O O . LYS A 1 87 ? 3.503 -11.830 10.948 1.00 73.50 87 LYS A O 1
ATOM 712 N N . VAL A 1 88 ? 4.423 -11.322 12.944 1.00 76.50 88 VAL A N 1
ATOM 713 C CA . VAL A 1 88 ? 5.785 -11.092 12.463 1.00 76.50 88 VAL A CA 1
ATOM 714 C C . VAL A 1 88 ? 6.679 -12.211 12.974 1.00 76.50 88 VAL A C 1
ATOM 716 O O . VAL A 1 88 ? 6.818 -12.385 14.181 1.00 76.50 88 VAL A O 1
ATOM 719 N N . ALA A 1 89 ? 7.301 -12.945 12.056 1.00 73.44 89 ALA A N 1
ATOM 720 C CA . ALA A 1 89 ? 8.363 -13.897 12.362 1.00 73.44 89 ALA A CA 1
ATOM 721 C C . ALA A 1 89 ? 9.685 -13.400 11.767 1.00 73.44 89 ALA A C 1
ATOM 723 O O . ALA A 1 89 ? 9.698 -12.834 10.673 1.00 73.44 89 ALA A O 1
ATOM 724 N N . TYR A 1 90 ? 10.789 -13.605 12.478 1.00 70.06 90 TYR A N 1
ATOM 725 C CA . TYR A 1 90 ? 12.125 -13.320 11.957 1.00 70.06 90 TYR A CA 1
ATOM 726 C C . TYR A 1 90 ? 12.616 -14.513 11.138 1.00 70.06 90 TYR A C 1
ATOM 728 O O . TYR A 1 90 ? 12.326 -15.658 11.493 1.00 70.06 90 TYR A O 1
ATOM 736 N N . ILE A 1 91 ? 13.307 -14.228 10.034 1.00 62.81 91 ILE A N 1
ATOM 737 C CA . ILE A 1 91 ? 14.103 -15.227 9.309 1.00 62.81 91 ILE A CA 1
ATOM 738 C C . ILE A 1 91 ? 15.475 -15.330 9.979 1.00 62.81 91 ILE A C 1
ATOM 740 O O . ILE A 1 91 ? 16.005 -14.272 10.404 1.00 62.81 91 ILE A O 1
#

Solvent-accessible surface area (backbone atoms only — not comparable to full-atom values): 5745 Å² total; per-residue (Å²): 64,50,51,62,85,54,65,68,59,42,40,52,52,53,50,53,42,41,78,72,61,32,45,68,68,48,100,48,32,59,48,67,86,76,58,71,69,60,51,53,52,51,53,50,53,51,47,66,70,54,55,94,54,97,62,47,75,52,85,79,92,70,54,72,67,61,60,69,67,60,84,88,85,84,78,62,55,47,73,44,78,56,96,84,37,83,44,79,42,78,110

Mean predicted aligned error: 4.35 Å